Protein AF-A0A5C8NHZ2-F1 (afdb_monomer)

InterPro domains:
  IPR018967 Iron-binding zinc finger, CDGSH type [PF09360] (9-54)
  IPR018967 Iron-binding zinc finger, CDGSH type [SM00704] (26-59)
  IPR042216 MitoNEET, CDGSH iron-sulfur domain [G3DSA:3.40.5.90] (5-62)

pLDDT: mean 84.5, std 15.04, range [45.22, 96.25]

Sequence (62 aa):
MTRRPMPLDGPRIVRGVGFVVDPDGEATKAERPAVAVCRCDASARKPWCDGTHKLLARRAKD

Organism: NCBI:txid2498846

Radius of gyration: 12.69 Å; Cα contacts (8 Å, |Δi|>4): 83; chains: 1; bounding box: 28×27×30 Å

Mean predicted aligned error: 6.06 Å

Secondary structure (DSSP, 8-state):
--------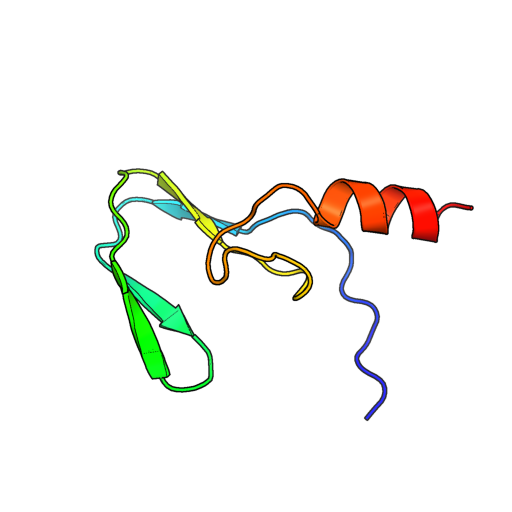--PEEEES-SEEE-TT-PEEE--SSEEEE--SS--TTTTB--SHHHHHHHHTT-

Solvent-accessible surface area (backbone atoms only — not comparable to full-atom values): 4043 Å² total; per-residue (Å²): 136,79,78,68,84,70,77,75,77,61,54,50,79,46,64,79,47,66,60,48,68,50,98,89,65,55,72,45,75,45,92,45,68,62,45,45,32,50,72,71,86,66,42,94,53,70,68,32,54,76,58,50,53,59,60,53,52,53,62,76,74,111

Nearest PDB structures (foldseek):
  3tbm-assembly1_B  TM=7.856E-01  e=4.709E-04  Ralstonia pseudosolanacearum GMI1000
  7rx0-assembly1_C  TM=3.763E-01  e=5.650E+00  Homo sapiens

Foldseek 3Di:
DPPDQDPLPFFDKDADDQWDADPVGDTDGDPDRIFTADDNVPDPDPRGDPCVSVVVNVVVVD

Structure (mmCIF, N/CA/C/O backbone):
data_AF-A0A5C8NHZ2-F1
#
_entry.id   AF-A0A5C8NHZ2-F1
#
loop_
_atom_site.group_PDB
_atom_site.id
_atom_site.type_symbol
_atom_site.label_atom_id
_atom_site.label_alt_id
_atom_site.label_comp_id
_atom_site.label_asym_id
_atom_site.label_entity_id
_atom_site.label_seq_id
_atom_site.pdbx_PDB_ins_code
_atom_site.Cartn_x
_atom_site.Cartn_y
_atom_site.Cartn_z
_atom_site.occupancy
_atom_site.B_iso_or_equiv
_atom_site.auth_seq_id
_atom_site.auth_comp_id
_atom_site.auth_asym_id
_atom_site.auth_atom_id
_atom_site.pdbx_PDB_model_num
ATOM 1 N N . MET A 1 1 ? -1.434 -18.967 -18.111 1.00 45.59 1 MET A N 1
ATOM 2 C CA . MET A 1 1 ? -1.739 -17.947 -17.081 1.00 45.59 1 MET A CA 1
ATOM 3 C C . MET A 1 1 ? -0.561 -16.983 -16.972 1.00 45.59 1 MET A C 1
ATOM 5 O O . MET A 1 1 ? 0.075 -16.872 -15.934 1.00 45.59 1 MET A O 1
ATOM 9 N N . THR A 1 2 ? -0.189 -16.321 -18.065 1.00 45.22 2 THR A N 1
ATOM 10 C CA . THR A 1 2 ? 0.863 -15.302 -18.022 1.00 45.22 2 THR A CA 1
ATOM 11 C C . THR A 1 2 ? 0.283 -14.111 -17.276 1.00 45.22 2 THR A C 1
ATOM 13 O O . THR A 1 2 ? -0.563 -13.408 -17.829 1.00 45.22 2 THR A O 1
ATOM 16 N N . ARG A 1 3 ? 0.657 -13.926 -16.000 1.00 51.62 3 ARG A N 1
ATOM 17 C CA . ARG A 1 3 ? 0.383 -12.685 -15.263 1.00 51.62 3 ARG A CA 1
ATOM 18 C C . ARG A 1 3 ? 0.868 -11.548 -16.161 1.00 51.62 3 ARG A C 1
ATOM 20 O O . ARG A 1 3 ? 2.068 -11.374 -16.346 1.00 51.62 3 ARG A O 1
ATOM 27 N N . ARG A 1 4 ? -0.075 -10.858 -16.807 1.00 48.50 4 ARG A N 1
ATOM 28 C CA . ARG A 1 4 ? 0.184 -9.692 -17.654 1.00 48.50 4 ARG A CA 1
ATOM 29 C C . ARG A 1 4 ? 1.057 -8.749 -16.817 1.00 48.50 4 ARG A C 1
ATOM 31 O O . ARG A 1 4 ? 0.685 -8.544 -15.660 1.00 48.50 4 ARG A O 1
ATOM 38 N N . PRO A 1 5 ? 2.193 -8.225 -17.315 1.00 57.47 5 PRO A N 1
ATOM 39 C CA . PRO A 1 5 ? 2.982 -7.272 -16.547 1.00 57.47 5 PRO A CA 1
ATOM 40 C C . PRO A 1 5 ? 2.062 -6.094 -16.233 1.00 57.47 5 PRO A C 1
ATOM 42 O O . PRO A 1 5 ? 1.653 -5.351 -17.125 1.00 57.47 5 PRO A O 1
ATOM 45 N N . MET A 1 6 ? 1.610 -6.016 -14.979 1.00 53.56 6 MET A N 1
ATOM 46 C CA . MET A 1 6 ? 0.734 -4.948 -14.534 1.00 53.56 6 MET A CA 1
ATOM 47 C C . MET A 1 6 ? 1.565 -3.673 -14.649 1.00 53.56 6 MET A C 1
ATOM 49 O O . MET A 1 6 ? 2.649 -3.629 -14.057 1.00 53.56 6 MET A O 1
ATOM 53 N N . PRO A 1 7 ? 1.133 -2.681 -15.447 1.00 58.09 7 PRO A N 1
ATOM 54 C CA . PRO A 1 7 ? 1.878 -1.443 -15.565 1.00 58.09 7 PRO A CA 1
ATOM 55 C C . PRO A 1 7 ? 2.102 -0.891 -14.157 1.00 58.09 7 PRO A C 1
ATOM 57 O O . PRO A 1 7 ? 1.222 -0.949 -13.292 1.00 58.09 7 PRO A O 1
ATOM 60 N N . LEU A 1 8 ? 3.337 -0.461 -13.898 1.00 64.56 8 LEU A N 1
ATOM 61 C CA . LEU A 1 8 ? 3.816 0.002 -12.596 1.00 64.56 8 LEU A CA 1
ATOM 62 C C . LEU A 1 8 ? 3.257 1.398 -12.295 1.00 64.56 8 LEU A C 1
ATOM 64 O O . LEU A 1 8 ? 3.996 2.325 -11.980 1.00 64.56 8 LEU A O 1
ATOM 68 N N . ASP A 1 9 ? 1.934 1.527 -12.355 1.00 72.50 9 ASP A N 1
ATOM 69 C CA . ASP A 1 9 ? 1.137 2.743 -12.178 1.00 72.50 9 ASP A CA 1
ATOM 70 C C . ASP A 1 9 ? 1.118 3.219 -10.713 1.00 72.50 9 ASP A C 1
ATOM 72 O O . ASP A 1 9 ? 0.198 3.899 -10.261 1.00 72.50 9 ASP A O 1
ATOM 76 N N . GLY A 1 10 ? 2.111 2.813 -9.924 1.00 85.00 10 GLY A N 1
ATOM 77 C CA . GLY A 1 10 ? 2.212 3.132 -8.513 1.00 85.00 10 GLY A CA 1
ATOM 78 C C . GLY A 1 10 ? 1.102 2.516 -7.650 1.00 85.00 10 GLY A C 1
ATOM 79 O O . GLY A 1 10 ? 0.245 1.744 -8.110 1.00 85.00 10 GLY A O 1
ATOM 80 N N . PRO A 1 11 ? 1.133 2.816 -6.345 1.00 94.06 11 PRO A N 1
ATOM 81 C CA . PRO A 1 11 ? 0.140 2.323 -5.409 1.00 94.06 11 PRO A CA 1
ATOM 82 C C . PRO A 1 11 ? -1.225 2.971 -5.634 1.00 94.06 11 PRO A C 1
ATOM 84 O O . PRO A 1 11 ? -1.328 4.083 -6.147 1.00 94.06 11 PRO A O 1
ATOM 87 N N . ARG A 1 12 ? -2.282 2.299 -5.177 1.00 93.12 12 ARG A N 1
ATOM 88 C CA . ARG A 1 12 ? -3.614 2.904 -5.098 1.00 93.12 12 ARG A CA 1
ATOM 89 C C . ARG A 1 12 ? -3.728 3.684 -3.795 1.00 93.12 12 ARG A C 1
ATOM 91 O O . ARG A 1 12 ? -3.616 3.101 -2.722 1.00 93.12 12 ARG A O 1
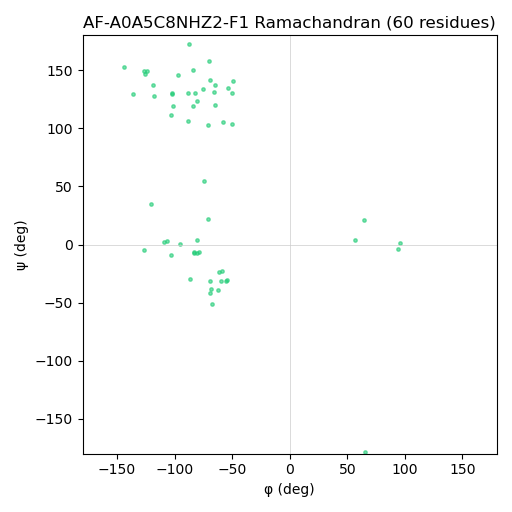ATOM 98 N N . ILE A 1 13 ? -3.965 4.989 -3.880 1.00 94.50 13 ILE A N 1
ATOM 99 C CA . ILE A 1 13 ? -4.244 5.800 -2.692 1.00 94.50 13 ILE A CA 1
ATOM 100 C C . ILE A 1 13 ? -5.708 5.609 -2.305 1.00 94.50 13 ILE A C 1
ATOM 102 O O . ILE A 1 13 ? -6.604 5.843 -3.114 1.00 94.50 13 ILE A O 1
ATOM 106 N N . VAL A 1 14 ? -5.941 5.179 -1.069 1.00 94.31 14 VAL A N 1
ATOM 107 C CA . VAL A 1 14 ? -7.272 4.962 -0.498 1.00 94.31 14 VAL A CA 1
ATOM 108 C C . VAL A 1 14 ? -7.433 5.888 0.700 1.00 94.31 14 VAL A C 1
ATOM 110 O O . VAL A 1 14 ? -6.492 6.070 1.472 1.00 94.31 14 VAL A O 1
ATOM 113 N N . ARG A 1 15 ? -8.604 6.513 0.834 1.00 96.25 15 ARG A N 1
ATOM 114 C CA . ARG A 1 15 ? -8.897 7.501 1.878 1.00 96.25 15 ARG A CA 1
ATOM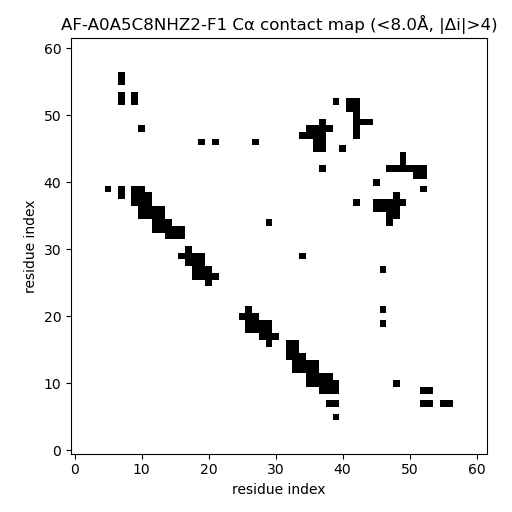 115 C C . ARG A 1 15 ? -10.142 7.107 2.657 1.00 96.25 15 ARG A C 1
ATOM 117 O O . ARG A 1 15 ? -11.058 6.543 2.071 1.00 96.25 15 ARG A O 1
ATOM 124 N N . GLY A 1 16 ? -10.166 7.436 3.948 1.00 94.44 16 GLY A N 1
ATOM 125 C CA . GLY A 1 16 ? -11.351 7.284 4.800 1.00 94.44 16 GLY A CA 1
ATOM 126 C C . GLY A 1 16 ? -11.815 5.840 5.018 1.00 94.44 16 GLY A C 1
ATOM 127 O O . GLY A 1 16 ? -12.976 5.626 5.345 1.00 94.44 16 GLY A O 1
ATOM 128 N N . VAL A 1 17 ? -10.937 4.852 4.825 1.00 92.06 17 VAL A N 1
ATOM 129 C CA . VAL A 1 17 ? -11.243 3.438 5.088 1.00 92.06 17 VAL A CA 1
ATOM 130 C C . VAL A 1 17 ? -10.734 3.026 6.463 1.00 92.06 17 VAL A C 1
ATOM 132 O O . VAL A 1 17 ? -9.685 3.496 6.892 1.00 92.06 17 VAL A O 1
ATOM 135 N N . GLY A 1 18 ? -11.460 2.131 7.137 1.00 94.38 18 GLY A N 1
ATOM 136 C CA . GLY A 1 18 ? -11.005 1.514 8.389 1.00 94.38 18 GLY A CA 1
ATOM 137 C C . GLY A 1 18 ? -10.141 0.271 8.171 1.00 94.38 18 GLY A C 1
ATOM 138 O O . GLY A 1 18 ? -9.253 -0.008 8.973 1.00 94.38 18 GLY A O 1
ATOM 139 N N . PHE A 1 19 ? -10.369 -0.453 7.071 1.00 95.06 19 PHE A N 1
ATOM 140 C CA . PHE A 1 19 ? -9.698 -1.713 6.757 1.00 95.06 19 PHE A CA 1
ATOM 141 C C . PHE A 1 19 ? -9.446 -1.855 5.256 1.00 95.06 19 PHE A C 1
ATOM 143 O O . PHE A 1 19 ? -10.187 -1.315 4.431 1.00 95.06 19 PHE A O 1
ATOM 150 N N . VAL A 1 20 ? -8.403 -2.606 4.918 1.00 92.88 20 VAL A N 1
ATOM 151 C CA . VAL A 1 20 ? -8.122 -3.106 3.571 1.00 92.88 20 VAL A CA 1
ATOM 152 C C . VAL A 1 20 ? -8.149 -4.624 3.633 1.00 92.88 20 VAL A C 1
ATOM 154 O O . VAL A 1 20 ? -7.476 -5.202 4.480 1.00 92.88 20 VAL A O 1
ATOM 157 N N . VAL A 1 21 ? -8.934 -5.238 2.752 1.00 91.56 21 VAL A N 1
ATOM 158 C CA . VAL A 1 21 ? -9.076 -6.693 2.646 1.00 91.56 21 VAL A CA 1
ATOM 159 C C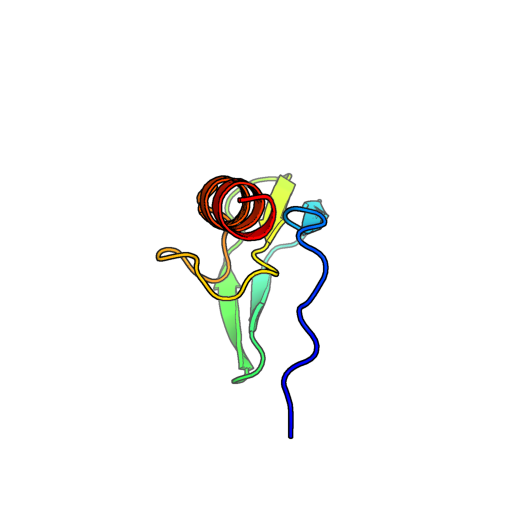 . VAL A 1 21 ? -8.256 -7.171 1.455 1.00 91.56 21 VAL A C 1
ATOM 161 O O . VAL A 1 21 ? -8.347 -6.580 0.373 1.00 91.56 21 VAL A O 1
ATOM 164 N N . ASP A 1 22 ? -7.426 -8.186 1.661 1.00 84.38 22 ASP A N 1
ATOM 165 C CA . ASP A 1 22 ? -6.661 -8.814 0.585 1.00 84.38 22 ASP A CA 1
ATOM 166 C C . ASP A 1 22 ? -7.453 -9.947 -0.110 1.00 84.38 22 ASP A C 1
ATOM 168 O O . ASP A 1 22 ? -8.569 -10.266 0.307 1.00 84.38 22 ASP A O 1
ATOM 172 N N . PRO A 1 23 ? -6.947 -10.521 -1.220 1.00 82.44 23 PRO A N 1
ATOM 173 C CA . PRO A 1 23 ? -7.658 -11.561 -1.965 1.00 82.44 23 PRO A CA 1
ATOM 174 C C . PRO A 1 23 ? -7.950 -12.847 -1.183 1.00 82.44 23 PRO A C 1
ATOM 176 O O . PRO A 1 23 ? -8.874 -13.562 -1.564 1.00 82.44 23 PRO A O 1
ATOM 179 N N . ASP A 1 24 ? -7.184 -13.138 -0.131 1.00 87.38 24 ASP A N 1
ATOM 180 C CA . ASP A 1 24 ? -7.378 -14.299 0.740 1.00 87.38 24 ASP A CA 1
ATOM 181 C C . ASP A 1 24 ? -8.438 -14.019 1.826 1.00 87.38 24 ASP A C 1
ATOM 183 O O . ASP A 1 24 ? -8.889 -14.932 2.515 1.00 87.38 24 ASP A O 1
ATOM 187 N N . GLY A 1 25 ? -8.906 -12.769 1.928 1.00 88.94 25 GLY A N 1
ATOM 188 C CA . GLY A 1 25 ? -9.969 -12.340 2.835 1.00 88.94 25 GLY A CA 1
ATOM 189 C C . GLY A 1 25 ? -9.469 -11.742 4.150 1.00 88.94 25 GLY A C 1
ATOM 190 O O . GLY A 1 25 ? -10.290 -11.321 4.967 1.00 88.94 25 GLY A O 1
ATOM 191 N N . GLU A 1 26 ? -8.154 -11.640 4.354 1.00 92.06 26 GLU A N 1
ATOM 192 C CA . GLU A 1 26 ? -7.597 -11.074 5.582 1.00 92.06 26 GLU A CA 1
ATOM 193 C C . GLU A 1 26 ? -7.724 -9.542 5.594 1.00 92.06 26 GLU A C 1
ATOM 195 O O . GLU A 1 26 ? -7.432 -8.841 4.619 1.00 92.06 26 GLU A O 1
ATOM 200 N N . ALA A 1 27 ? -8.182 -9.000 6.726 1.00 94.06 27 ALA A N 1
ATOM 201 C CA . ALA A 1 27 ? -8.423 -7.573 6.903 1.00 94.06 27 ALA A CA 1
ATOM 202 C C . ALA A 1 27 ? -7.279 -6.909 7.680 1.00 94.06 27 ALA A C 1
ATOM 204 O O . ALA A 1 27 ? -7.055 -7.184 8.857 1.00 94.06 27 ALA A O 1
ATOM 205 N N . THR A 1 28 ? -6.602 -5.945 7.056 1.00 95.31 28 THR A N 1
ATOM 206 C CA . THR A 1 28 ? -5.588 -5.113 7.719 1.00 95.31 28 THR A CA 1
ATOM 207 C C . THR A 1 28 ? -6.153 -3.733 8.046 1.00 95.31 28 THR A C 1
ATOM 209 O O . THR A 1 28 ? -6.700 -3.052 7.175 1.00 95.31 28 THR A O 1
ATOM 212 N N . LYS A 1 29 ? -5.999 -3.283 9.296 1.00 95.75 29 LYS A N 1
ATOM 213 C CA . LYS A 1 29 ? -6.470 -1.966 9.749 1.00 95.75 29 LYS A CA 1
ATOM 214 C C . LYS A 1 29 ? -5.707 -0.830 9.062 1.00 95.75 29 LYS A C 1
ATOM 216 O O . LYS A 1 29 ? -4.479 -0.810 9.048 1.00 95.75 29 LYS A O 1
ATOM 221 N N . ALA A 1 30 ? -6.436 0.149 8.539 1.00 95.31 30 ALA A N 1
ATOM 222 C CA . ALA A 1 30 ? -5.868 1.389 8.032 1.00 95.31 30 ALA A CA 1
ATOM 223 C C . ALA A 1 30 ? -5.758 2.409 9.176 1.00 95.31 30 ALA A C 1
ATOM 225 O O . ALA A 1 30 ? -6.746 2.980 9.625 1.00 95.31 30 ALA A O 1
ATOM 226 N N . GLU A 1 31 ? -4.540 2.645 9.660 1.00 93.06 31 GLU A N 1
ATOM 227 C CA . GLU A 1 31 ? -4.296 3.541 10.804 1.00 93.06 31 GLU A CA 1
ATOM 228 C C . GLU A 1 31 ? -4.227 5.027 10.427 1.00 93.06 31 GLU A C 1
ATOM 230 O O . GLU A 1 31 ? -4.125 5.894 11.293 1.00 93.06 31 GLU A O 1
ATOM 235 N N . ARG A 1 32 ? -4.255 5.347 9.128 1.00 93.25 32 ARG A N 1
ATOM 236 C CA . ARG A 1 32 ? -4.115 6.718 8.624 1.00 93.25 32 ARG A CA 1
ATOM 237 C C . ARG A 1 32 ? -5.311 7.109 7.752 1.00 93.25 32 ARG A C 1
ATOM 239 O O . ARG A 1 32 ? -5.815 6.263 7.018 1.00 93.25 32 ARG A O 1
ATOM 246 N N . PRO A 1 33 ? -5.695 8.402 7.719 1.00 93.69 33 PRO A N 1
ATOM 247 C CA . PRO A 1 33 ? -6.788 8.896 6.869 1.00 93.69 33 PRO A CA 1
ATOM 248 C C . PRO A 1 33 ? -6.582 8.651 5.370 1.00 93.69 33 PRO A C 1
ATOM 250 O O . PRO A 1 33 ? -7.544 8.638 4.603 1.00 93.69 33 PRO A O 1
ATOM 253 N N . ALA A 1 34 ? -5.325 8.484 4.953 1.00 95.81 34 ALA A N 1
ATOM 254 C CA . ALA A 1 34 ? -4.934 8.086 3.614 1.00 95.81 34 ALA A CA 1
ATOM 255 C C . ALA A 1 34 ? -3.832 7.024 3.697 1.00 95.81 34 ALA A C 1
ATOM 257 O O . ALA A 1 34 ? -2.820 7.222 4.374 1.00 95.81 34 ALA A O 1
ATOM 258 N N . VAL A 1 35 ? -4.019 5.922 2.976 1.00 95.56 35 VAL A N 1
ATOM 259 C CA . VAL A 1 35 ? -3.073 4.805 2.888 1.00 95.56 35 VAL A CA 1
ATOM 260 C C . VAL A 1 35 ? -2.754 4.495 1.429 1.00 95.56 35 VAL A C 1
ATOM 262 O O . VAL A 1 35 ? -3.572 4.708 0.533 1.00 95.56 35 VAL A O 1
ATOM 265 N N . ALA A 1 36 ? -1.543 4.005 1.181 1.00 95.94 36 ALA A N 1
ATOM 266 C CA . ALA A 1 36 ? -1.095 3.587 -0.140 1.00 95.94 36 ALA A CA 1
ATOM 267 C C . ALA A 1 36 ? -1.132 2.058 -0.224 1.00 95.94 36 ALA A C 1
ATOM 269 O O . ALA A 1 36 ? -0.332 1.389 0.428 1.00 95.94 36 ALA A O 1
ATOM 270 N N . VAL A 1 37 ? -2.042 1.513 -1.029 1.00 94.44 37 VAL A N 1
ATOM 271 C CA . VAL A 1 37 ? -2.226 0.070 -1.225 1.00 94.44 37 VAL A CA 1
ATOM 272 C C . VAL A 1 37 ? -1.327 -0.424 -2.356 1.00 94.44 37 VAL A C 1
ATOM 274 O O . VAL A 1 37 ? -1.272 0.169 -3.440 1.00 94.44 37 VAL A O 1
ATOM 277 N N . CYS A 1 38 ? -0.593 -1.502 -2.089 1.00 92.88 38 CYS A N 1
ATOM 278 C CA . CYS A 1 38 ? 0.297 -2.145 -3.043 1.00 92.88 38 CYS A CA 1
ATOM 279 C C . CYS A 1 38 ? -0.496 -2.728 -4.220 1.00 92.88 38 CYS A C 1
ATOM 281 O O . CYS A 1 38 ? -1.538 -3.347 -4.038 1.00 92.88 38 CYS A O 1
ATOM 283 N N . ARG A 1 39 ? 0.028 -2.546 -5.435 1.00 90.19 39 ARG A N 1
ATOM 284 C CA . ARG A 1 39 ? -0.493 -3.175 -6.661 1.00 90.19 39 ARG A CA 1
ATOM 285 C C . ARG A 1 39 ? 0.568 -3.930 -7.46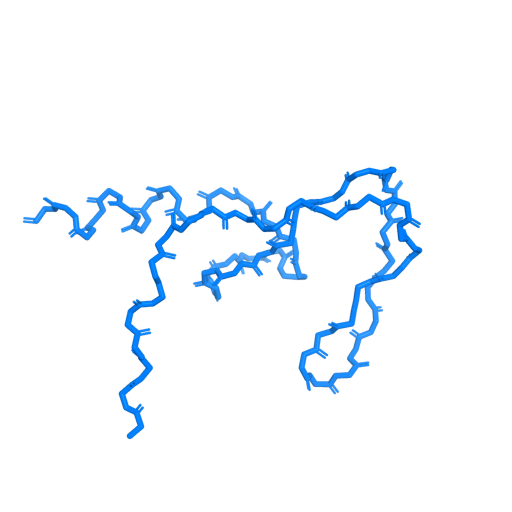2 1.00 90.19 39 ARG A C 1
ATOM 287 O O . ARG A 1 39 ? 0.248 -4.530 -8.474 1.00 90.19 39 ARG A O 1
ATOM 294 N N . CYS A 1 40 ? 1.833 -3.875 -7.041 1.00 89.25 40 CYS A N 1
ATOM 295 C CA . CYS A 1 40 ? 2.941 -4.522 -7.749 1.00 89.25 40 CYS A CA 1
ATOM 296 C C . CYS A 1 40 ? 3.288 -5.914 -7.203 1.00 89.25 40 CYS A C 1
ATOM 298 O O . CYS A 1 40 ? 4.256 -6.506 -7.663 1.00 89.25 40 CYS A O 1
ATOM 300 N N . ASP A 1 41 ? 2.571 -6.392 -6.181 1.00 89.25 41 ASP A N 1
ATOM 301 C CA . ASP A 1 41 ? 2.792 -7.670 -5.490 1.00 89.25 41 ASP A CA 1
ATOM 302 C C . ASP A 1 41 ? 4.184 -7.910 -4.879 1.00 89.25 41 ASP A C 1
ATOM 304 O O . ASP A 1 41 ? 4.409 -8.961 -4.282 1.00 89.25 41 ASP A O 1
ATOM 308 N N . ALA A 1 42 ? 5.088 -6.934 -4.940 1.00 90.69 42 ALA A N 1
ATOM 309 C CA . ALA A 1 42 ? 6.472 -7.071 -4.490 1.00 90.69 42 ALA A CA 1
ATOM 310 C C . ALA A 1 42 ? 6.786 -6.347 -3.174 1.00 90.69 42 ALA A C 1
ATOM 312 O O . ALA A 1 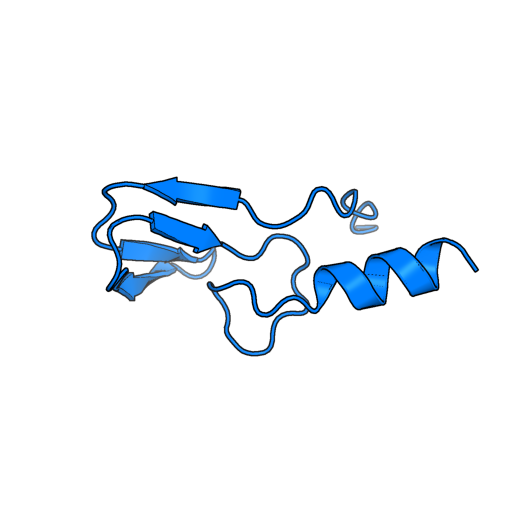42 ? 7.940 -6.316 -2.760 1.00 90.69 42 ALA A O 1
ATOM 313 N N . SER A 1 43 ? 5.797 -5.717 -2.535 1.00 92.69 43 SER A N 1
ATOM 314 C CA . SER A 1 43 ? 6.038 -5.083 -1.239 1.00 92.69 43 SER A CA 1
ATOM 315 C C . SER A 1 43 ? 6.277 -6.126 -0.147 1.00 92.69 43 SER A C 1
ATOM 317 O O . SER A 1 43 ? 5.573 -7.132 -0.088 1.00 92.69 43 SER A O 1
ATOM 319 N N . ALA A 1 44 ? 7.205 -5.828 0.760 1.00 94.88 44 ALA A N 1
ATOM 320 C CA . ALA A 1 44 ? 7.432 -6.584 1.989 1.00 94.88 44 ALA A CA 1
ATOM 321 C C . ALA A 1 44 ? 6.435 -6.225 3.109 1.00 94.88 44 ALA A C 1
ATOM 323 O O . ALA A 1 44 ? 6.431 -6.859 4.158 1.00 94.88 44 ALA A O 1
ATOM 324 N N . ARG A 1 45 ? 5.597 -5.198 2.909 1.00 93.44 45 ARG A N 1
ATOM 325 C CA . ARG A 1 45 ? 4.630 -4.692 3.896 1.00 93.44 45 ARG A CA 1
ATOM 326 C C . ARG A 1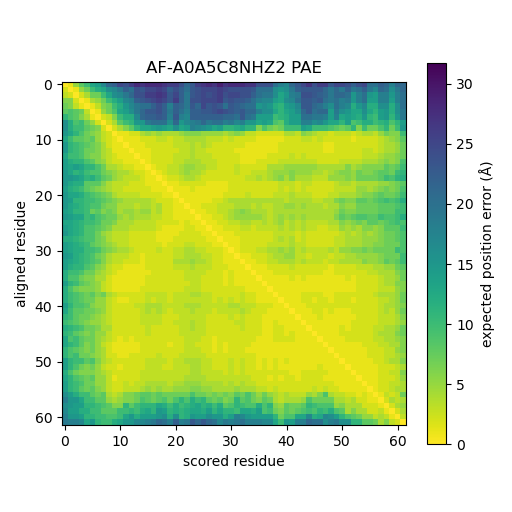 45 ? 3.192 -4.763 3.390 1.00 93.44 45 ARG A C 1
ATOM 328 O O . ARG A 1 45 ? 2.410 -3.859 3.676 1.00 93.44 45 ARG A O 1
ATOM 335 N N . LYS A 1 46 ? 2.848 -5.796 2.611 1.00 91.94 46 LYS A N 1
ATOM 336 C CA . LYS A 1 46 ? 1.474 -6.000 2.119 1.00 91.94 46 LYS A CA 1
ATOM 337 C C . LYS A 1 46 ? 0.463 -5.883 3.276 1.00 91.94 46 LYS A C 1
ATOM 339 O O . LYS A 1 46 ? 0.775 -6.324 4.378 1.00 91.94 46 LYS A O 1
ATOM 344 N N . PRO A 1 47 ? -0.701 -5.254 3.045 1.00 93.81 47 PRO A N 1
ATOM 345 C CA . PRO A 1 47 ? -1.201 -4.709 1.775 1.00 93.81 47 PRO A CA 1
ATOM 346 C C . PRO A 1 47 ? -0.631 -3.323 1.408 1.00 93.81 47 PRO A C 1
ATOM 348 O O . PRO A 1 47 ? -1.022 -2.729 0.402 1.00 93.81 47 PRO A O 1
ATOM 351 N N . TRP 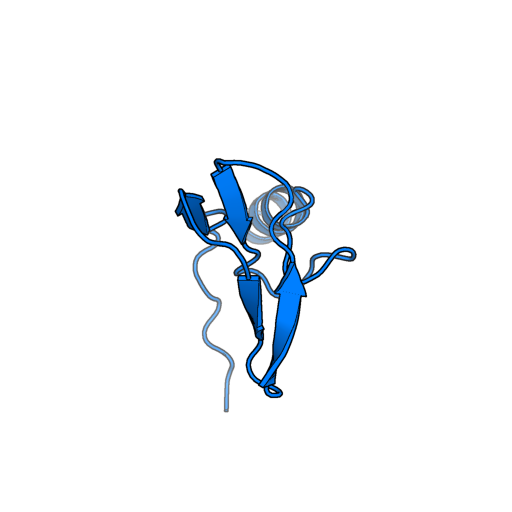A 1 48 ? 0.299 -2.780 2.191 1.00 95.19 48 TRP A N 1
ATOM 352 C CA . TRP A 1 48 ? 0.815 -1.422 2.037 1.00 95.19 48 TRP A CA 1
ATOM 353 C C . TRP A 1 48 ? 1.928 -1.317 1.006 1.00 95.19 48 TRP A C 1
ATOM 355 O O . TRP A 1 48 ? 2.701 -2.238 0.777 1.00 95.19 48 TRP A O 1
ATOM 365 N N . CYS A 1 49 ? 2.030 -0.154 0.374 1.00 94.94 49 CYS A N 1
ATOM 366 C CA . CYS A 1 49 ? 3.138 0.169 -0.506 1.00 94.94 49 CYS A CA 1
ATOM 367 C C . CYS A 1 49 ? 4.357 0.649 0.289 1.00 94.94 49 CYS A C 1
ATOM 369 O O . CYS A 1 49 ? 4.276 1.600 1.066 1.00 94.94 49 CYS A O 1
ATOM 371 N N . ASP A 1 50 ? 5.517 0.064 -0.004 1.00 95.50 50 ASP A N 1
ATOM 372 C CA . ASP A 1 50 ? 6.821 0.444 0.554 1.00 95.50 50 ASP A CA 1
ATOM 373 C C . ASP A 1 50 ? 7.772 1.119 -0.442 1.00 95.50 50 ASP A C 1
ATOM 375 O O . ASP A 1 50 ? 8.893 1.466 -0.089 1.00 95.50 50 ASP A O 1
ATOM 379 N N . GLY A 1 51 ? 7.320 1.342 -1.676 1.00 93.06 51 GLY A N 1
ATOM 380 C CA . GLY A 1 51 ? 8.124 1.955 -2.732 1.00 93.06 51 GLY A CA 1
ATOM 381 C C . GLY A 1 51 ? 8.847 0.965 -3.646 1.00 93.06 51 GLY A C 1
ATOM 382 O O . GLY A 1 51 ? 9.394 1.404 -4.656 1.00 93.06 51 GLY A O 1
ATOM 383 N N . THR A 1 52 ? 8.772 -0.349 -3.398 1.00 93.00 52 THR A N 1
ATOM 384 C CA . THR A 1 52 ? 9.417 -1.383 -4.236 1.00 93.00 52 THR A CA 1
ATOM 385 C C . THR A 1 52 ? 9.024 -1.294 -5.717 1.00 93.00 52 THR A C 1
ATOM 387 O O . THR A 1 52 ? 9.844 -1.558 -6.597 1.00 93.00 52 THR A O 1
ATOM 390 N N . HIS A 1 53 ? 7.806 -0.828 -6.025 1.00 90.94 53 HIS A N 1
ATOM 391 C CA . HIS A 1 53 ? 7.355 -0.595 -7.405 1.00 90.94 53 HIS A CA 1
ATOM 392 C C . HIS A 1 53 ? 8.279 0.348 -8.194 1.00 90.94 53 HIS A C 1
ATOM 394 O O . HIS A 1 53 ? 8.436 0.173 -9.398 1.00 90.94 53 HIS A O 1
ATOM 400 N N . LYS A 1 54 ? 8.940 1.312 -7.538 1.00 89.00 54 LYS A N 1
ATOM 401 C CA . LYS A 1 54 ? 9.881 2.224 -8.204 1.00 89.00 54 LYS A CA 1
ATOM 402 C C . LYS A 1 54 ? 11.131 1.486 -8.677 1.00 89.00 54 LYS A C 1
ATOM 404 O O . LYS A 1 54 ? 11.630 1.761 -9.761 1.00 89.00 54 LYS A O 1
ATOM 409 N N . LEU A 1 55 ? 11.619 0.527 -7.888 1.00 89.00 55 LEU A N 1
ATOM 410 C CA . LEU A 1 55 ? 12.788 -0.284 -8.242 1.00 89.00 55 LEU A CA 1
ATOM 411 C C . LEU A 1 55 ? 12.474 -1.234 -9.400 1.00 89.00 55 LEU A C 1
ATOM 413 O O . LEU A 1 55 ? 13.278 -1.361 -10.319 1.00 89.00 55 LEU A O 1
ATOM 417 N N . LEU A 1 56 ? 11.291 -1.854 -9.380 1.00 85.06 56 LEU A N 1
ATOM 418 C CA . LEU A 1 56 ? 10.808 -2.683 -10.488 1.00 85.06 56 LEU A CA 1
ATOM 419 C C . LEU A 1 56 ? 10.634 -1.870 -11.775 1.00 85.06 56 LEU A C 1
ATOM 421 O O . LEU A 1 56 ? 10.989 -2.349 -12.844 1.00 85.06 56 LEU A O 1
ATOM 425 N N . ALA A 1 57 ? 10.144 -0.630 -11.667 1.00 80.69 57 ALA A N 1
ATOM 426 C CA . ALA A 1 57 ? 9.912 0.232 -12.827 1.00 80.69 57 ALA A CA 1
ATOM 427 C C . ALA A 1 57 ? 11.205 0.699 -13.478 1.00 80.69 57 ALA A C 1
ATOM 429 O O . ALA A 1 57 ? 11.232 0.895 -14.686 1.00 80.69 57 ALA A O 1
ATOM 430 N N . ARG A 1 58 ? 12.269 0.865 -12.687 1.00 72.25 58 ARG A N 1
ATOM 431 C CA . ARG A 1 58 ? 13.609 1.129 -13.214 1.00 72.25 58 ARG A CA 1
ATOM 432 C C . ARG A 1 58 ? 14.149 -0.093 -13.958 1.00 72.25 58 ARG A C 1
ATOM 434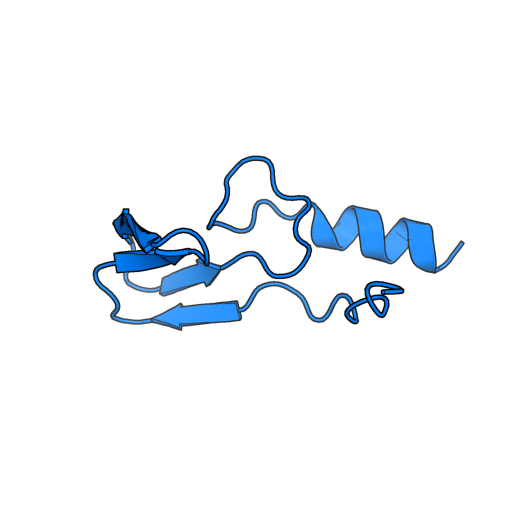 O O . ARG A 1 58 ? 14.469 0.044 -15.124 1.00 72.25 58 ARG A O 1
ATOM 441 N N . ARG A 1 59 ? 14.113 -1.279 -13.334 1.00 67.62 59 ARG A N 1
ATOM 442 C CA . ARG A 1 59 ? 14.597 -2.535 -13.944 1.00 67.62 59 ARG A CA 1
ATOM 443 C C . ARG A 1 59 ? 13.883 -2.930 -15.237 1.00 67.62 59 ARG A C 1
ATOM 445 O O . ARG A 1 59 ? 14.479 -3.580 -16.072 1.00 67.62 59 ARG A O 1
ATOM 452 N N . ALA A 1 60 ? 12.600 -2.598 -15.382 1.00 68.06 60 ALA A N 1
ATOM 453 C CA . ALA A 1 60 ? 11.834 -2.912 -16.591 1.00 68.06 60 ALA A CA 1
ATOM 454 C C . ALA A 1 60 ? 12.110 -1.954 -17.769 1.00 68.06 60 ALA A C 1
ATOM 456 O O . ALA A 1 60 ? 11.546 -2.147 -18.843 1.00 68.06 60 ALA A O 1
ATOM 457 N N . LYS A 1 61 ? 12.886 -0.886 -17.546 1.00 59.56 61 LYS A N 1
ATOM 458 C CA . LYS A 1 61 ? 13.288 0.086 -18.573 1.00 59.56 61 LYS A CA 1
ATOM 459 C C . LYS A 1 61 ? 14.730 -0.102 -19.049 1.00 59.56 61 LYS A C 1
ATOM 461 O O . LYS A 1 61 ? 15.116 0.590 -19.988 1.00 59.56 61 LYS A O 1
ATOM 466 N N . ASP A 1 62 ? 15.482 -0.967 -18.377 1.00 54.06 62 ASP A N 1
ATOM 467 C CA . ASP A 1 62 ? 16.801 -1.443 -18.798 1.00 54.06 62 ASP A CA 1
ATOM 468 C C . ASP A 1 62 ? 16.626 -2.586 -19.816 1.00 54.06 62 ASP A C 1
ATOM 470 O O . ASP A 1 62 ? 17.435 -2.656 -20.766 1.00 54.06 62 ASP A O 1
#